Protein AF-A0A4R0EK66-F1 (afdb_monomer)

Nearest PDB structures (foldseek):
  5zh8-assembly1_B  TM=5.749E-01  e=1.417E+00  Staphylococcus aureus
  2zl1-assembly1_B  TM=6.717E-01  e=3.191E+00  unclassified
  5y3a-assembly1_B  TM=5.711E-01  e=3.191E+00  Homo sapiens
  6ehp-assembly1_B  TM=7.077E-01  e=5.957E+00  Homo sapiens
  5yk3-assembly2_B  TM=5.852E-01  e=8.664E+00  Homo sapiens

Mean predicted aligned error: 8.62 Å

Foldseek 3Di:
DDDPRWDKDWDDDVQWIWIWTDAPADIDIDTGGPVDDPVVVVRVVCVVCVVVRVVRHDDDDDDDDPVVVVVLCVVCVVVVHDSVRVVSVVVVVVVVVVVVVVPD

Structure (mmCIF, N/CA/C/O backbone):
data_AF-A0A4R0EK66-F1
#
_entry.id   AF-A0A4R0EK66-F1
#
loop_
_atom_site.group_PDB
_atom_site.id
_atom_site.type_symbol
_atom_site.label_atom_id
_atom_site.label_alt_id
_atom_site.label_comp_id
_atom_site.label_asym_id
_atom_site.label_entity_id
_atom_site.label_seq_id
_atom_site.pdbx_PDB_ins_code
_atom_site.Cartn_x
_atom_site.Cartn_y
_atom_site.Cartn_z
_atom_site.occupancy
_atom_site.B_iso_or_equiv
_atom_site.auth_seq_id
_atom_site.auth_comp_id
_atom_site.auth_asym_id
_atom_site.auth_atom_id
_atom_site.pdbx_PDB_model_num
ATOM 1 N N . MET A 1 1 ? 8.080 3.226 1.273 1.00 82.94 1 MET A N 1
ATOM 2 C CA . MET A 1 1 ? 7.600 4.376 0.465 1.00 82.94 1 MET A CA 1
ATOM 3 C C . MET A 1 1 ? 6.080 4.345 0.475 1.00 82.94 1 MET A C 1
ATOM 5 O O . MET A 1 1 ? 5.552 3.238 0.440 1.00 82.94 1 MET A O 1
ATOM 9 N N . LYS A 1 2 ? 5.390 5.489 0.562 1.00 80.81 2 LYS A N 1
ATOM 10 C CA . LYS A 1 2 ? 3.915 5.565 0.605 1.00 80.81 2 LYS A CA 1
ATOM 11 C C . LYS A 1 2 ? 3.412 6.594 -0.420 1.00 80.81 2 LYS A C 1
ATOM 13 O O . LYS A 1 2 ? 3.994 7.667 -0.507 1.00 80.81 2 LYS A O 1
ATOM 18 N N . HIS A 1 3 ? 2.372 6.276 -1.198 1.00 82.56 3 HIS A N 1
ATOM 19 C CA . HIS A 1 3 ? 1.721 7.210 -2.140 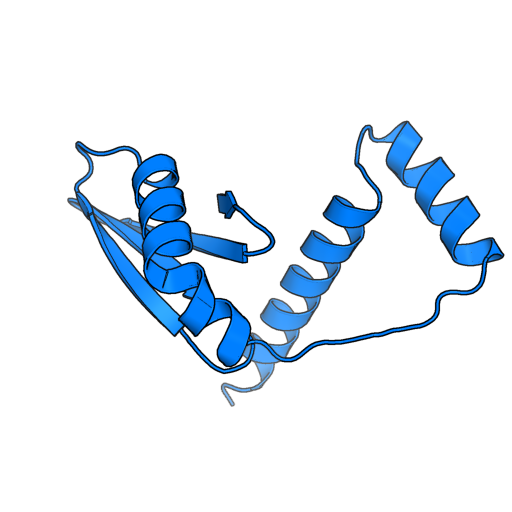1.00 82.56 3 HIS A CA 1
ATOM 20 C C . HIS A 1 3 ? 0.291 6.761 -2.447 1.00 82.56 3 HIS A C 1
ATOM 22 O O . HIS A 1 3 ? 0.084 5.586 -2.738 1.00 82.56 3 HIS A O 1
ATOM 28 N N . LEU A 1 4 ? -0.683 7.678 -2.410 1.00 83.12 4 LEU A N 1
ATOM 29 C CA . LEU A 1 4 ? -2.094 7.421 -2.763 1.00 83.12 4 LEU A CA 1
ATOM 30 C C . LEU A 1 4 ? -2.705 6.162 -2.105 1.00 83.12 4 LEU A C 1
ATOM 32 O O . LEU A 1 4 ? -3.420 5.404 -2.754 1.00 83.12 4 LEU A O 1
ATOM 36 N N . GLY A 1 5 ? -2.392 5.906 -0.831 1.00 74.62 5 GLY A N 1
ATOM 37 C CA . GLY A 1 5 ? -2.876 4.722 -0.103 1.00 74.62 5 GLY A CA 1
ATOM 38 C C . GLY A 1 5 ? -2.115 3.421 -0.396 1.00 74.62 5 GLY A C 1
ATOM 39 O O . GLY A 1 5 ? -2.372 2.406 0.249 1.00 74.62 5 GLY A O 1
ATOM 40 N N . PHE A 1 6 ? -1.130 3.441 -1.298 1.00 82.25 6 PHE A N 1
ATOM 41 C CA . PHE A 1 6 ? -0.264 2.303 -1.596 1.00 82.25 6 PHE A CA 1
ATOM 42 C C . PHE A 1 6 ? 1.062 2.399 -0.857 1.00 82.25 6 PHE A C 1
ATOM 44 O O . PHE A 1 6 ? 1.665 3.470 -0.751 1.00 82.25 6 PHE A O 1
ATOM 51 N N . VAL A 1 7 ? 1.556 1.249 -0.401 1.00 82.81 7 VAL A N 1
ATOM 52 C CA . VAL A 1 7 ? 2.881 1.134 0.207 1.00 82.81 7 VAL A CA 1
ATOM 53 C C . VAL A 1 7 ? 3.770 0.253 -0.649 1.00 82.81 7 VAL A C 1
ATOM 55 O O . VAL A 1 7 ? 3.357 -0.793 -1.148 1.00 82.81 7 VAL A O 1
ATOM 58 N N . GLY A 1 8 ? 5.007 0.710 -0.820 1.00 83.75 8 GLY A N 1
ATOM 59 C CA . GLY A 1 8 ? 6.041 -0.013 -1.533 1.00 83.75 8 GLY A CA 1
ATOM 60 C C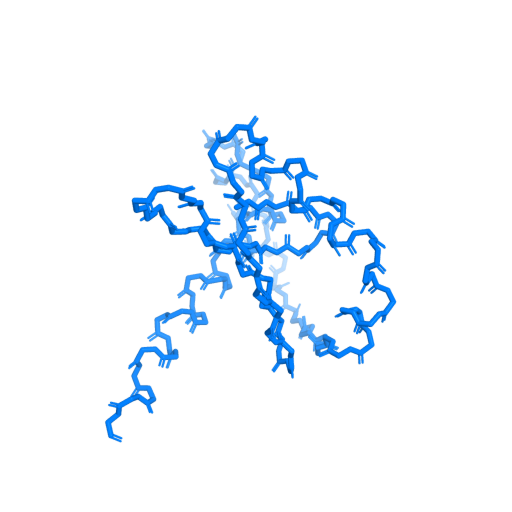 . GLY A 1 8 ? 7.202 -0.427 -0.647 1.00 83.75 8 GLY A C 1
ATOM 61 O O . GLY A 1 8 ? 7.665 0.349 0.203 1.00 83.75 8 GLY A O 1
ATOM 62 N N . LYS A 1 9 ? 7.709 -1.635 -0.906 1.00 86.50 9 LYS A N 1
ATOM 63 C CA . LYS A 1 9 ? 8.958 -2.155 -0.345 1.00 86.50 9 LYS A CA 1
ATOM 64 C C . LYS A 1 9 ? 10.111 -1.783 -1.272 1.00 86.50 9 LYS A C 1
ATOM 66 O O . LYS A 1 9 ? 10.003 -1.944 -2.483 1.00 86.50 9 LYS A O 1
ATOM 71 N N . SER A 1 10 ? 11.218 -1.312 -0.708 1.00 87.88 10 SER A N 1
ATOM 72 C CA . SER A 1 10 ? 12.467 -1.090 -1.440 1.00 87.88 10 SER A CA 1
ATOM 73 C C . SER A 1 10 ? 13.579 -1.982 -0.901 1.00 87.88 10 SER A C 1
ATOM 75 O O . SER A 1 10 ? 13.655 -2.254 0.297 1.00 87.88 10 SER A O 1
ATOM 77 N N . THR A 1 11 ? 14.460 -2.454 -1.776 1.00 90.31 11 THR A N 1
ATOM 78 C CA . THR A 1 11 ? 15.661 -3.206 -1.396 1.00 90.31 11 THR A CA 1
ATOM 79 C C . THR A 1 11 ? 16.823 -2.788 -2.285 1.00 90.31 11 THR A C 1
ATOM 81 O O . THR A 1 11 ? 16.767 -2.910 -3.510 1.00 90.31 11 THR A O 1
ATOM 84 N N . GLU A 1 12 ? 17.884 -2.277 -1.672 1.00 91.12 12 GLU A N 1
ATOM 85 C CA . GLU A 1 12 ? 19.066 -1.801 -2.388 1.00 91.12 12 GLU A CA 1
ATOM 86 C C . GLU A 1 12 ? 19.918 -2.968 -2.889 1.00 91.12 12 GLU A C 1
ATOM 88 O O . GLU A 1 12 ? 20.163 -3.937 -2.172 1.00 91.12 12 GLU A O 1
ATOM 93 N N . HIS A 1 13 ? 20.358 -2.871 -4.142 1.00 91.25 13 HIS A N 1
ATOM 94 C CA . HIS A 1 13 ? 21.237 -3.826 -4.802 1.00 91.25 13 HIS A CA 1
ATOM 95 C C . HIS A 1 13 ? 22.409 -3.079 -5.446 1.00 91.25 13 HIS A C 1
ATOM 97 O O . HIS A 1 13 ? 22.383 -1.862 -5.649 1.00 91.25 13 HIS A O 1
ATOM 103 N N . ILE A 1 14 ? 23.454 -3.816 -5.824 1.00 91.75 14 ILE A N 1
ATOM 104 C CA . ILE A 1 14 ? 24.569 -3.224 -6.566 1.00 91.75 14 ILE A CA 1
ATOM 105 C C . ILE A 1 14 ? 24.052 -2.754 -7.934 1.00 91.75 14 ILE A C 1
ATOM 107 O O . ILE A 1 14 ? 23.698 -3.559 -8.793 1.00 91.75 14 ILE A O 1
ATOM 111 N N . GLY A 1 15 ? 24.017 -1.433 -8.124 1.00 90.12 15 GLY A N 1
ATOM 112 C CA . GLY A 1 15 ? 23.649 -0.781 -9.383 1.00 90.12 15 GLY A CA 1
ATOM 113 C C . GLY A 1 15 ? 22.183 -0.348 -9.514 1.00 90.12 15 GLY A C 1
ATOM 114 O O . GLY A 1 15 ? 21.875 0.400 -10.445 1.00 90.12 15 GLY A O 1
ATOM 115 N N . TYR A 1 16 ? 21.286 -0.743 -8.603 1.00 93.94 16 TYR A N 1
ATOM 116 C CA . TYR A 1 16 ? 19.875 -0.333 -8.626 1.00 93.94 16 TYR A CA 1
ATOM 117 C C . TYR A 1 16 ? 19.174 -0.547 -7.276 1.00 93.94 16 TYR A C 1
ATOM 119 O O . TYR A 1 16 ? 19.619 -1.328 -6.441 1.00 93.94 16 TYR A O 1
ATOM 127 N N . THR A 1 17 ? 18.023 0.091 -7.099 1.00 94.44 17 THR A N 1
ATOM 128 C CA . THR A 1 17 ? 17.076 -0.187 -6.018 1.00 94.44 17 THR A CA 1
ATOM 129 C C . THR A 1 17 ? 15.916 -0.994 -6.582 1.00 94.44 17 THR A C 1
ATOM 131 O O . THR A 1 17 ? 15.241 -0.553 -7.511 1.00 94.44 17 THR A O 1
ATOM 134 N N . HIS A 1 18 ? 15.684 -2.190 -6.049 1.00 93.44 18 HIS A N 1
ATOM 135 C CA . HIS A 1 18 ? 14.491 -2.971 -6.358 1.00 93.44 18 HIS A CA 1
ATOM 136 C C . HIS A 1 18 ? 13.305 -2.381 -5.600 1.00 93.44 18 HIS A C 1
ATOM 138 O O . HIS A 1 18 ? 13.414 -2.139 -4.397 1.00 93.44 18 HIS A O 1
ATOM 144 N N . VAL A 1 19 ? 12.194 -2.137 -6.287 1.00 91.44 19 VAL A N 1
ATOM 145 C CA . VAL A 1 19 ? 10.979 -1.569 -5.703 1.00 91.44 19 VAL A CA 1
ATOM 146 C C . VAL A 1 19 ? 9.794 -2.459 -6.031 1.00 91.44 19 VAL A C 1
ATOM 148 O O . VAL A 1 19 ? 9.641 -2.909 -7.165 1.00 91.44 19 VAL A O 1
ATOM 151 N N . GLU A 1 20 ? 8.944 -2.679 -5.035 1.00 89.12 20 GLU A N 1
ATOM 152 C CA . GLU A 1 20 ? 7.748 -3.503 -5.143 1.00 89.12 20 GLU A CA 1
ATOM 153 C C . GLU A 1 20 ? 6.531 -2.733 -4.640 1.00 89.12 20 GLU A C 1
ATOM 155 O O . GLU A 1 20 ? 6.571 -2.194 -3.537 1.00 89.12 20 GLU A O 1
ATOM 160 N N . ILE A 1 21 ? 5.451 -2.712 -5.420 1.00 88.88 21 ILE A N 1
ATOM 161 C CA . ILE A 1 21 ? 4.105 -2.310 -5.001 1.00 88.88 21 ILE A CA 1
ATOM 162 C C . ILE A 1 21 ? 3.319 -3.602 -4.782 1.00 88.88 21 ILE A C 1
ATOM 164 O O . ILE A 1 21 ? 3.215 -4.423 -5.695 1.00 88.88 21 ILE A O 1
ATOM 168 N N . ILE A 1 22 ? 2.789 -3.797 -3.578 1.00 81.19 22 ILE A N 1
ATOM 169 C CA . ILE A 1 22 ? 2.083 -5.024 -3.200 1.00 81.19 22 ILE A CA 1
ATOM 170 C C . ILE A 1 22 ? 0.697 -4.636 -2.688 1.00 81.19 22 ILE A C 1
ATOM 172 O O . ILE A 1 22 ? 0.585 -3.844 -1.755 1.00 81.19 22 ILE A O 1
ATOM 176 N N . ASN A 1 23 ? -0.349 -5.204 -3.283 1.00 78.12 23 ASN A N 1
ATOM 177 C CA . ASN A 1 23 ? -1.696 -5.214 -2.715 1.00 78.12 23 ASN A CA 1
ATOM 178 C C . ASN A 1 23 ? -2.172 -6.667 -2.519 1.00 78.12 23 ASN A C 1
ATOM 180 O O . ASN A 1 23 ? -1.396 -7.611 -2.670 1.00 78.12 23 ASN A O 1
ATOM 184 N N . SER A 1 24 ? -3.442 -6.855 -2.154 1.00 72.38 24 SER A N 1
ATOM 185 C CA . SER A 1 24 ? -4.025 -8.170 -1.845 1.00 72.38 24 SER A CA 1
ATOM 186 C C . SER A 1 24 ? -3.929 -9.202 -2.972 1.00 72.38 24 SER A C 1
ATOM 188 O O . SER A 1 24 ? -3.962 -10.398 -2.695 1.00 72.38 24 SER A O 1
ATOM 190 N N . SER A 1 25 ? -3.863 -8.773 -4.236 1.00 77.88 25 SER A N 1
ATOM 191 C CA . SER A 1 25 ? -3.962 -9.681 -5.390 1.00 77.88 25 SER A CA 1
ATOM 192 C C . SER A 1 25 ? -2.926 -9.416 -6.482 1.00 77.88 25 SER A C 1
ATOM 194 O O . SER A 1 25 ? -2.819 -10.199 -7.424 1.00 77.88 25 SER A O 1
ATOM 196 N N . LEU A 1 26 ? -2.145 -8.343 -6.366 1.00 81.12 26 LEU A N 1
ATOM 197 C CA . LEU A 1 26 ? -1.154 -7.923 -7.344 1.00 81.12 26 LEU A CA 1
ATOM 198 C C . LEU A 1 26 ? 0.153 -7.528 -6.657 1.00 81.12 26 LEU A C 1
ATOM 200 O O . LEU A 1 26 ? 0.181 -6.794 -5.668 1.00 81.12 26 LEU A O 1
ATOM 204 N N . ARG A 1 27 ? 1.254 -7.988 -7.251 1.00 86.31 27 ARG A N 1
ATOM 205 C CA . ARG A 1 27 ? 2.618 -7.581 -6.926 1.00 86.31 27 ARG A CA 1
ATOM 206 C C . ARG A 1 27 ? 3.263 -7.036 -8.193 1.00 86.31 27 ARG A C 1
ATOM 208 O O . ARG A 1 27 ? 3.521 -7.794 -9.124 1.00 86.31 27 ARG A O 1
ATOM 215 N N . LEU A 1 28 ? 3.507 -5.729 -8.232 1.00 86.62 28 LEU A N 1
ATOM 216 C CA . LEU A 1 28 ? 4.272 -5.075 -9.292 1.00 86.62 28 LEU A CA 1
ATOM 217 C C . LEU A 1 28 ? 5.684 -4.820 -8.785 1.00 86.62 28 LEU A C 1
ATOM 219 O O . LEU A 1 28 ? 5.858 -4.213 -7.735 1.00 86.62 28 LEU A O 1
ATOM 223 N N . SER A 1 29 ? 6.693 -5.247 -9.536 1.00 90.56 29 SER A N 1
ATOM 224 C CA . SER A 1 29 ? 8.094 -5.039 -9.173 1.00 90.56 29 SER A CA 1
ATOM 225 C C . SER A 1 29 ? 8.868 -4.402 -10.318 1.00 90.56 29 SER A C 1
ATOM 227 O O . SER A 1 29 ? 8.694 -4.793 -11.473 1.00 90.56 29 SER A O 1
ATOM 229 N N . PHE A 1 30 ? 9.752 -3.461 -10.007 1.00 92.19 30 PHE A N 1
ATOM 230 C CA . PHE A 1 30 ? 10.599 -2.787 -10.987 1.00 92.19 30 PHE A CA 1
ATOM 231 C C . PHE A 1 30 ? 11.933 -2.365 -10.370 1.00 92.19 30 PHE A C 1
ATOM 233 O O . PHE A 1 30 ? 12.070 -2.201 -9.159 1.00 92.19 30 PHE A O 1
ATOM 240 N N . ASN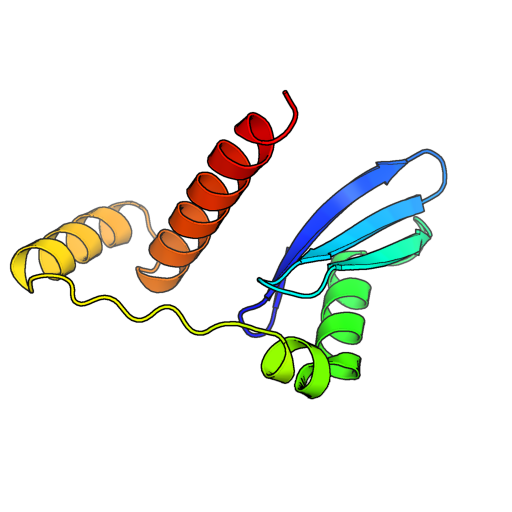 A 1 31 ? 12.937 -2.183 -11.226 1.00 95.25 31 ASN A N 1
ATOM 241 C CA . ASN A 1 31 ? 14.271 -1.767 -10.810 1.00 95.25 31 ASN A CA 1
ATOM 242 C C . ASN A 1 31 ? 14.467 -0.281 -11.106 1.00 95.25 31 ASN A C 1
ATOM 244 O O . ASN A 1 31 ? 14.315 0.162 -12.24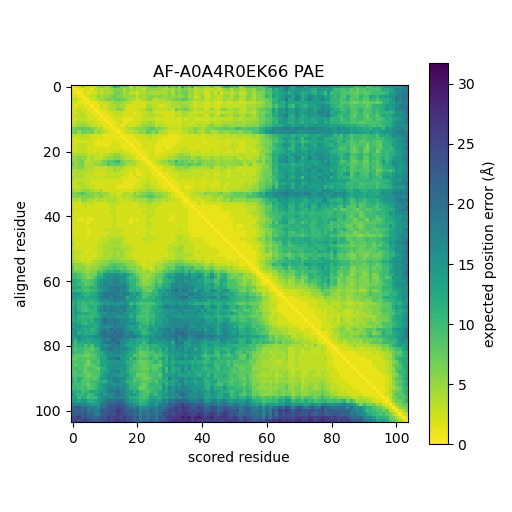6 1.00 95.25 31 ASN A O 1
ATOM 248 N N . VAL A 1 32 ? 14.850 0.479 -10.085 1.00 93.44 32 VAL A N 1
ATOM 249 C CA . VAL A 1 32 ? 15.185 1.897 -10.193 1.00 93.44 32 VAL A CA 1
ATOM 250 C C . VAL A 1 32 ? 16.700 2.041 -10.237 1.00 93.44 32 VAL A C 1
ATOM 252 O O . VAL A 1 32 ? 17.392 1.693 -9.287 1.00 93.44 32 VAL A O 1
ATOM 255 N N . ALA A 1 33 ? 17.242 2.550 -11.342 1.00 92.19 33 ALA A N 1
ATOM 256 C CA . ALA A 1 33 ? 18.671 2.847 -11.424 1.00 92.19 33 ALA A CA 1
ATOM 257 C C . ALA A 1 33 ? 19.082 3.850 -10.327 1.00 92.19 33 ALA A C 1
ATOM 259 O O . ALA A 1 33 ? 18.366 4.824 -10.118 1.00 92.19 33 ALA A O 1
ATOM 260 N N . LEU A 1 34 ? 20.257 3.676 -9.704 1.00 87.19 34 LEU A N 1
ATOM 261 C CA . LEU A 1 34 ? 20.723 4.505 -8.566 1.00 87.19 34 LEU A CA 1
ATOM 262 C C . LEU A 1 34 ? 20.783 6.017 -8.848 1.00 87.19 34 LEU A C 1
ATOM 264 O O . LEU A 1 34 ? 20.811 6.823 -7.927 1.00 87.19 34 LEU A O 1
ATOM 268 N N . LYS A 1 35 ? 20.819 6.407 -10.126 1.00 91.56 35 LYS A N 1
ATOM 269 C CA . LYS A 1 35 ? 20.792 7.809 -10.562 1.00 91.56 35 LYS A CA 1
ATOM 270 C C . LYS A 1 35 ? 19.416 8.479 -10.433 1.00 91.56 35 LYS A C 1
ATOM 272 O O . LYS A 1 35 ? 19.333 9.694 -10.566 1.00 91.56 35 LYS A O 1
ATOM 277 N N . ASN A 1 36 ? 18.354 7.699 -10.246 1.00 90.75 36 ASN A N 1
ATOM 278 C CA . ASN A 1 36 ? 16.980 8.179 -10.138 1.00 90.75 36 ASN A CA 1
ATOM 279 C C . ASN A 1 36 ? 16.516 8.101 -8.682 1.00 90.75 36 ASN A C 1
ATOM 281 O O . ASN A 1 36 ? 16.924 7.198 -7.955 1.00 90.75 36 ASN A O 1
ATOM 285 N N . ASN A 1 37 ? 15.609 8.995 -8.282 1.00 92.69 37 ASN A N 1
ATOM 286 C CA . ASN A 1 37 ? 14.978 8.932 -6.967 1.00 92.69 37 ASN A CA 1
ATOM 287 C C . ASN A 1 37 ? 13.969 7.758 -6.918 1.00 92.69 37 ASN A C 1
ATOM 289 O O . ASN A 1 37 ? 12.993 7.781 -7.675 1.00 92.69 37 ASN A O 1
ATOM 293 N N . PRO A 1 38 ? 14.166 6.745 -6.049 1.00 90.88 38 PRO A N 1
ATOM 294 C CA . PRO A 1 38 ? 13.245 5.615 -5.920 1.00 90.88 38 PRO A CA 1
ATOM 295 C C . PRO A 1 38 ? 11.817 6.015 -5.559 1.00 90.88 38 PRO A C 1
ATOM 297 O O . PRO A 1 38 ? 10.883 5.402 -6.064 1.00 90.88 38 PRO A O 1
ATOM 300 N N . GLU A 1 39 ? 11.643 7.051 -4.740 1.00 91.69 39 GLU A N 1
ATOM 301 C CA . GLU A 1 39 ? 10.333 7.517 -4.290 1.00 91.69 39 GLU A CA 1
ATOM 302 C C . GLU A 1 39 ? 9.564 8.214 -5.417 1.00 91.69 39 GLU A C 1
ATOM 304 O O . GLU A 1 39 ? 8.399 7.909 -5.646 1.00 91.69 39 GLU A O 1
AT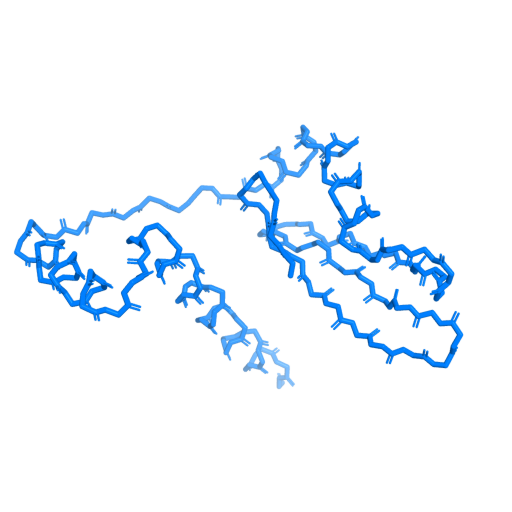OM 309 N N . GLU A 1 40 ? 10.233 9.052 -6.215 1.00 94.62 40 GLU A N 1
ATOM 310 C CA . GLU A 1 40 ? 9.609 9.695 -7.382 1.00 94.62 40 GLU A CA 1
ATOM 311 C C . GLU A 1 40 ? 9.191 8.661 -8.440 1.00 94.62 40 GLU A C 1
ATOM 313 O O . GLU A 1 40 ? 8.107 8.741 -9.021 1.00 94.62 40 GLU A O 1
ATOM 318 N N . VAL A 1 41 ? 10.049 7.667 -8.695 1.00 93.81 41 VAL A N 1
ATOM 319 C CA . VAL A 1 41 ? 9.727 6.582 -9.631 1.00 93.81 41 VAL A CA 1
ATOM 320 C C . VAL A 1 41 ? 8.599 5.711 -9.079 1.00 93.81 41 VAL A C 1
ATOM 322 O O . VAL A 1 41 ? 7.719 5.315 -9.841 1.00 93.81 41 VAL A O 1
ATOM 325 N N . PHE A 1 42 ? 8.580 5.455 -7.770 1.00 92.88 42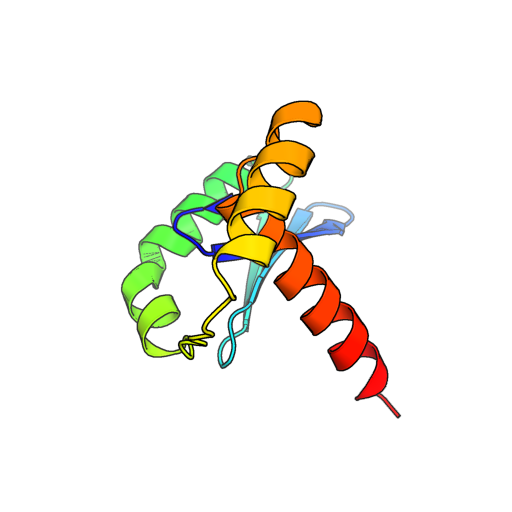 PHE A N 1
ATOM 326 C CA . PHE A 1 42 ? 7.483 4.763 -7.101 1.00 92.88 42 PHE A CA 1
ATOM 327 C C . PHE A 1 42 ? 6.154 5.509 -7.267 1.00 92.88 42 PHE A C 1
ATOM 329 O O . PHE A 1 42 ? 5.196 4.900 -7.740 1.00 92.88 42 PHE A O 1
ATOM 336 N N . SER A 1 43 ? 6.101 6.814 -6.980 1.00 93.75 43 SER A N 1
ATOM 337 C CA . SER A 1 43 ? 4.879 7.612 -7.143 1.00 93.75 43 SER A CA 1
ATOM 338 C C . SER A 1 43 ? 4.367 7.578 -8.582 1.00 93.75 43 SER A C 1
ATOM 340 O O . SER A 1 43 ? 3.190 7.300 -8.800 1.00 93.75 43 SER A O 1
ATOM 342 N N . LYS A 1 44 ? 5.255 7.729 -9.577 1.00 94.94 44 LYS A N 1
ATOM 343 C CA . LYS A 1 44 ? 4.885 7.622 -11.001 1.00 94.94 44 LYS A CA 1
ATOM 344 C C . LYS A 1 44 ? 4.324 6.252 -11.363 1.00 94.94 44 LYS A C 1
ATOM 346 O O . LYS A 1 44 ? 3.389 6.167 -12.157 1.00 94.94 44 LYS A O 1
ATOM 351 N N . MET A 1 45 ? 4.894 5.180 -10.815 1.00 92.94 45 MET A N 1
ATOM 352 C CA . MET A 1 45 ? 4.408 3.822 -11.059 1.00 92.94 45 MET A CA 1
ATOM 353 C C . MET A 1 45 ? 3.043 3.584 -10.417 1.00 92.94 45 MET A C 1
ATOM 355 O O . MET A 1 45 ? 2.195 2.960 -11.050 1.00 92.94 45 MET A O 1
ATOM 359 N N . VAL A 1 46 ? 2.807 4.106 -9.211 1.00 91.25 46 VAL A N 1
ATOM 360 C CA . VAL A 1 46 ? 1.489 4.054 -8.564 1.00 91.25 46 VAL A CA 1
ATOM 361 C C . VAL A 1 46 ? 0.462 4.832 -9.387 1.00 91.25 46 VAL A C 1
ATOM 363 O O . VAL A 1 46 ? -0.576 4.278 -9.723 1.00 91.25 46 VAL A O 1
ATOM 366 N N . GLU A 1 47 ? 0.766 6.066 -9.789 1.00 94.38 47 GLU A N 1
ATOM 367 C CA . GLU A 1 47 ? -0.139 6.904 -10.590 1.00 94.38 47 GLU A CA 1
ATOM 368 C C . GLU A 1 47 ? -0.466 6.274 -11.946 1.00 94.38 47 GLU A C 1
ATOM 370 O O . GLU A 1 47 ? -1.629 6.188 -12.333 1.00 94.38 47 GLU A O 1
ATOM 375 N N . SER A 1 48 ? 0.550 5.768 -12.650 1.00 94.12 48 SER A N 1
ATOM 376 C CA . SER A 1 48 ? 0.377 5.175 -13.984 1.00 94.12 48 SER A CA 1
ATOM 377 C C . SER A 1 48 ? -0.415 3.866 -13.966 1.00 94.12 48 SER A C 1
ATOM 379 O O . SER A 1 48 ? -0.898 3.434 -15.008 1.00 94.12 48 SER A O 1
ATOM 381 N N . ASN A 1 49 ? -0.523 3.217 -12.804 1.00 91.00 49 ASN A N 1
ATOM 382 C CA . ASN A 1 49 ? -1.211 1.938 -12.636 1.00 91.00 49 ASN A CA 1
ATOM 383 C C . ASN A 1 49 ? -2.348 2.024 -11.609 1.00 91.00 49 ASN A C 1
ATOM 385 O O . ASN A 1 49 ? -2.793 0.986 -11.124 1.00 91.00 49 ASN A O 1
ATOM 389 N N . TYR A 1 50 ? -2.812 3.230 -11.266 1.00 90.25 50 TYR A N 1
ATOM 390 C CA . TYR A 1 50 ? -3.734 3.446 -10.150 1.00 90.25 50 TYR A CA 1
ATOM 391 C C . TYR A 1 50 ? -5.022 2.627 -10.291 1.00 90.25 50 TYR A C 1
ATOM 393 O O . TYR A 1 50 ? -5.369 1.876 -9.382 1.00 90.25 50 TYR A O 1
ATOM 401 N N . ASP A 1 51 ? -5.674 2.689 -11.456 1.00 90.56 51 ASP A N 1
ATOM 402 C CA . ASP A 1 51 ? -6.919 1.954 -11.714 1.00 90.56 51 ASP A CA 1
ATOM 403 C C . ASP A 1 51 ? -6.729 0.441 -11.584 1.00 90.56 51 ASP A C 1
ATOM 405 O O . ASP A 1 51 ? -7.560 -0.249 -10.996 1.00 90.56 51 ASP A O 1
ATOM 409 N N . LEU A 1 52 ? -5.606 -0.085 -12.085 1.00 89.06 52 LEU A N 1
ATOM 410 C CA . LEU A 1 52 ? -5.277 -1.502 -11.959 1.00 89.06 52 LEU A CA 1
ATOM 411 C C . LEU A 1 52 ? -5.058 -1.869 -10.489 1.00 89.06 52 LEU A C 1
ATOM 413 O O . LEU A 1 52 ? -5.676 -2.809 -9.995 1.00 89.06 52 LEU A O 1
ATOM 417 N N . LEU A 1 53 ? -4.217 -1.108 -9.789 1.00 88.38 53 LEU A N 1
ATOM 418 C CA . LEU A 1 53 ? -3.897 -1.322 -8.382 1.00 88.38 53 LEU A CA 1
ATOM 419 C C . LEU A 1 53 ? -5.135 -1.240 -7.481 1.00 88.38 53 LEU A C 1
ATOM 421 O O . LEU A 1 53 ? -5.217 -1.991 -6.512 1.00 88.38 53 LEU A O 1
ATOM 425 N N . MET A 1 54 ? -6.092 -0.369 -7.802 1.00 86.94 54 MET A N 1
ATOM 426 C CA . MET A 1 54 ? -7.376 -0.299 -7.110 1.00 86.94 54 MET A CA 1
ATOM 427 C C . MET A 1 54 ? -8.314 -1.441 -7.501 1.00 86.94 54 MET A C 1
ATOM 429 O O . MET A 1 54 ? -8.961 -2.020 -6.641 1.00 86.94 54 MET A O 1
ATOM 433 N N . SER A 1 55 ? -8.380 -1.819 -8.778 1.00 87.69 55 SER A N 1
ATOM 434 C CA . SER A 1 55 ? -9.260 -2.911 -9.220 1.00 87.69 55 SER A CA 1
ATOM 435 C C . SER A 1 55 ? -8.872 -4.278 -8.649 1.00 87.69 55 SER A C 1
ATOM 437 O O . SER A 1 55 ? -9.721 -5.159 -8.528 1.00 87.69 55 SER A O 1
ATOM 439 N N . THR A 1 56 ? -7.593 -4.468 -8.307 1.00 83.75 56 THR A N 1
ATOM 440 C CA . THR A 1 56 ? -7.089 -5.708 -7.706 1.00 83.75 56 THR A CA 1
ATOM 441 C C . THR A 1 56 ? -6.887 -5.596 -6.196 1.00 83.75 56 THR A C 1
ATOM 443 O O . THR A 1 56 ? -6.387 -6.547 -5.590 1.00 83.75 56 THR A O 1
ATOM 446 N N . SER A 1 57 ? -7.202 -4.454 -5.578 1.00 80.00 57 SER A N 1
ATOM 447 C CA . SER A 1 57 ? -7.168 -4.337 -4.126 1.00 80.00 57 SER A CA 1
ATOM 448 C C . SER A 1 57 ? -8.468 -4.877 -3.533 1.00 80.00 57 SER A C 1
ATOM 450 O O . SER A 1 57 ? -9.564 -4.688 -4.054 1.00 80.00 57 SER A O 1
ATOM 452 N N . SER A 1 58 ? -8.332 -5.615 -2.440 1.00 74.56 58 SER A N 1
ATOM 453 C CA . SER A 1 58 ? -9.447 -6.040 -1.607 1.00 74.56 58 SER A CA 1
ATOM 454 C C . SER A 1 58 ? -9.635 -5.003 -0.516 1.00 74.56 58 SER A C 1
ATOM 456 O O . SER A 1 58 ? -8.687 -4.673 0.200 1.00 74.56 58 SER A O 1
ATOM 458 N N . GLU A 1 59 ? -10.856 -4.500 -0.393 1.00 73.88 59 GLU A N 1
ATOM 459 C CA . GLU A 1 59 ? -11.234 -3.652 0.726 1.00 73.88 59 GLU A CA 1
ATOM 460 C C . GLU A 1 59 ? -11.356 -4.504 1.994 1.00 73.88 59 GLU A C 1
ATOM 462 O O . GLU A 1 59 ? -11.950 -5.585 1.983 1.00 73.88 59 GLU A O 1
ATOM 467 N N . ILE A 1 60 ? -10.782 -4.013 3.091 1.00 68.06 60 ILE A N 1
ATOM 468 C CA . ILE A 1 60 ? -10.998 -4.563 4.427 1.00 68.06 60 ILE A CA 1
ATOM 469 C C . ILE A 1 60 ? -11.627 -3.452 5.255 1.00 68.06 60 ILE A C 1
ATOM 471 O O . ILE A 1 60 ? -10.966 -2.467 5.579 1.00 68.06 60 ILE A O 1
ATOM 475 N N . SER A 1 61 ? -12.896 -3.627 5.606 1.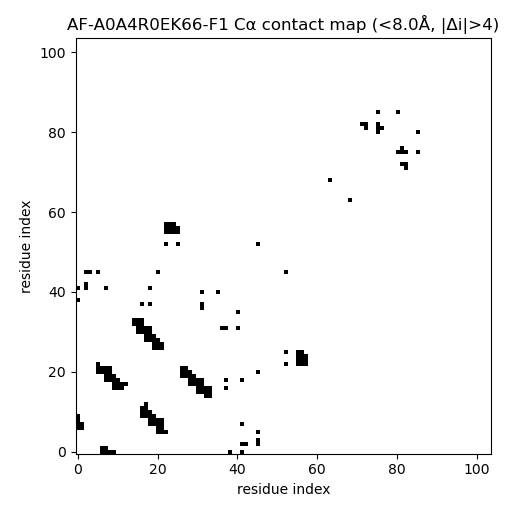00 70.50 61 SER A N 1
ATOM 476 C CA . SER A 1 61 ? -13.617 -2.733 6.507 1.00 70.50 61 SER A CA 1
ATOM 477 C C . SER A 1 61 ? -13.705 -3.390 7.884 1.00 70.50 61 SER A C 1
ATOM 479 O O . SER A 1 61 ? -14.013 -4.578 7.997 1.00 70.50 61 SER A O 1
ATOM 481 N N . PHE A 1 62 ? -13.436 -2.631 8.939 1.00 71.62 62 PHE A N 1
ATOM 482 C CA . PHE A 1 62 ? -13.601 -3.080 10.317 1.00 71.62 62 PHE A CA 1
ATOM 483 C C . PHE A 1 62 ? -14.194 -1.948 11.149 1.00 71.62 62 PHE A C 1
ATOM 485 O O . PHE A 1 62 ? -13.891 -0.776 10.934 1.00 71.62 62 PHE A O 1
ATOM 492 N N . GLU A 1 63 ? -15.050 -2.309 12.097 1.00 80.62 63 GLU A N 1
ATOM 493 C CA . GLU A 1 63 ? -15.598 -1.374 13.073 1.00 80.62 63 GLU A CA 1
ATOM 494 C C . GLU A 1 63 ? -14.720 -1.410 14.323 1.00 80.62 63 GLU A C 1
ATOM 496 O O . GLU A 1 63 ? -14.420 -2.479 14.859 1.00 80.62 63 GLU A O 1
ATOM 501 N N . LEU A 1 64 ? -14.279 -0.236 14.766 1.00 80.88 64 LEU A N 1
ATOM 502 C CA . LEU A 1 64 ? -13.620 -0.067 16.054 1.00 80.88 64 LEU A CA 1
ATOM 503 C C . LEU A 1 64 ? -14.596 0.605 17.009 1.00 80.88 64 LEU A C 1
ATOM 505 O O . LEU A 1 64 ? -15.254 1.580 16.644 1.00 80.88 64 LEU A O 1
ATOM 509 N N . ASP A 1 65 ? -14.642 0.121 18.247 1.00 90.88 65 ASP A N 1
ATOM 510 C CA . ASP A 1 65 ? -15.391 0.791 19.302 1.00 90.88 65 ASP A CA 1
ATOM 511 C C . ASP A 1 65 ? -14.873 2.223 19.492 1.00 90.88 65 ASP A C 1
ATOM 513 O O . ASP A 1 65 ? -13.661 2.463 19.511 1.00 90.88 65 ASP A O 1
ATOM 517 N N . ASN A 1 66 ? -15.784 3.178 19.702 1.00 89.19 66 ASN A N 1
ATOM 518 C CA . ASN A 1 66 ? -15.427 4.590 19.891 1.00 89.19 66 ASN A CA 1
ATOM 519 C C . ASN A 1 66 ? -14.393 4.797 21.008 1.00 89.19 66 ASN A C 1
ATOM 521 O O . ASN A 1 66 ? -13.500 5.628 20.874 1.00 89.19 66 ASN A O 1
ATOM 525 N N . GLU A 1 67 ? -14.472 4.018 22.091 1.00 91.94 67 GLU A N 1
ATOM 526 C CA . GLU A 1 67 ? -13.497 4.085 23.184 1.00 91.94 67 GLU A CA 1
ATOM 527 C C . GLU A 1 67 ? -12.076 3.724 22.712 1.00 91.94 67 GLU A C 1
ATOM 529 O O . GLU A 1 67 ? -11.098 4.356 23.118 1.00 91.94 67 GLU A O 1
ATOM 534 N N . ILE A 1 68 ? -11.950 2.735 21.822 1.00 87.19 68 ILE A N 1
ATOM 535 C CA . ILE A 1 68 ? -10.667 2.320 21.247 1.00 87.19 68 ILE A CA 1
ATOM 536 C C . ILE A 1 68 ? -10.128 3.421 20.329 1.00 87.19 68 ILE A C 1
ATOM 538 O O . ILE A 1 68 ? -8.951 3.769 20.439 1.00 87.19 68 ILE A O 1
ATOM 542 N N . ILE A 1 69 ? -10.984 4.003 19.481 1.00 86.69 69 ILE A N 1
ATOM 543 C CA . ILE A 1 69 ? -10.615 5.111 18.586 1.00 86.69 69 ILE A CA 1
ATOM 544 C C . ILE A 1 69 ? -10.077 6.291 19.402 1.00 86.69 69 ILE A C 1
ATOM 546 O O . ILE A 1 69 ? -8.948 6.727 19.180 1.00 86.69 69 ILE A O 1
ATOM 550 N N . GLU A 1 70 ? -10.820 6.755 20.411 1.00 88.81 70 GLU A N 1
ATOM 551 C CA . GLU A 1 70 ? -10.408 7.891 21.244 1.00 88.81 70 GLU A CA 1
ATOM 552 C C . GLU A 1 70 ? -9.075 7.649 21.968 1.00 88.81 70 GLU A C 1
ATOM 554 O O . GLU A 1 70 ? -8.262 8.565 22.141 1.00 88.81 70 GLU A O 1
ATOM 559 N N . ASN A 1 71 ? -8.848 6.419 22.433 1.00 89.38 71 ASN A N 1
ATOM 560 C CA . ASN A 1 71 ? -7.608 6.054 23.108 1.00 89.38 71 ASN A CA 1
ATOM 561 C C . ASN A 1 71 ? -6.422 6.037 22.137 1.00 89.38 71 ASN A C 1
ATOM 563 O O . ASN A 1 71 ? -5.356 6.563 22.478 1.00 89.38 71 ASN A O 1
ATOM 567 N N . LEU A 1 72 ? -6.609 5.495 20.929 1.00 87.44 72 LEU A N 1
ATOM 568 C CA . LEU A 1 72 ? -5.593 5.499 19.876 1.00 87.44 72 LEU A CA 1
ATOM 569 C C . LEU A 1 72 ? -5.256 6.922 19.430 1.00 87.44 72 LEU A C 1
ATOM 571 O O . LEU A 1 72 ? -4.081 7.272 19.373 1.00 87.44 72 LEU A O 1
ATOM 575 N N . GLU A 1 73 ? -6.252 7.779 19.208 1.00 85.12 73 GLU A N 1
ATOM 576 C CA . GLU A 1 73 ? -6.028 9.181 18.840 1.00 85.12 73 GLU A CA 1
ATOM 577 C C . GLU A 1 73 ? -5.212 9.932 19.898 1.00 85.12 73 GLU A C 1
ATOM 579 O O . GLU A 1 73 ? -4.235 10.615 19.578 1.00 85.12 73 GLU A O 1
ATOM 584 N N . LYS A 1 74 ? -5.561 9.784 21.184 1.00 88.81 74 LYS A N 1
ATOM 585 C CA . LYS A 1 74 ? -4.814 10.414 22.288 1.00 88.81 74 LYS A CA 1
ATOM 586 C C . LYS A 1 74 ? -3.372 9.914 22.360 1.00 88.81 74 LYS A C 1
ATOM 588 O O . LYS A 1 74 ? -2.479 10.696 22.696 1.00 88.81 74 LYS A O 1
ATOM 593 N N . LEU A 1 75 ? -3.139 8.629 22.099 1.00 87.62 75 LEU A N 1
ATOM 594 C CA . LEU A 1 75 ? -1.814 8.017 22.153 1.00 87.62 75 LEU A CA 1
ATOM 595 C C . LEU A 1 75 ? -0.956 8.426 20.947 1.00 87.62 75 LEU A C 1
ATOM 597 O O . LEU A 1 75 ? 0.179 8.863 21.135 1.00 87.62 75 LEU A O 1
ATOM 601 N N . ASN A 1 76 ? -1.524 8.390 19.744 1.00 85.44 76 ASN A N 1
ATOM 602 C CA . ASN A 1 76 ? -0.850 8.745 18.496 1.00 85.44 76 ASN A CA 1
ATOM 603 C C . ASN A 1 76 ? -0.534 10.243 18.432 1.00 85.44 76 ASN A C 1
ATOM 605 O O . ASN A 1 76 ? 0.583 10.624 18.082 1.00 85.44 76 ASN A O 1
ATOM 609 N N . LYS A 1 77 ? -1.436 11.107 18.921 1.00 83.44 77 LYS A N 1
ATOM 610 C CA . LYS A 1 77 ? -1.187 12.554 19.028 1.00 83.44 77 LYS A CA 1
ATOM 611 C C . LYS A 1 77 ? 0.003 12.886 19.932 1.00 83.44 77 LYS A C 1
ATOM 613 O O . LYS A 1 77 ? 0.736 13.828 19.648 1.00 83.44 77 LYS A O 1
ATOM 618 N N . LYS A 1 78 ? 0.235 12.112 21.001 1.00 84.38 78 LYS A N 1
ATOM 619 C CA . LYS A 1 78 ? 1.431 12.269 21.856 1.00 84.38 78 LYS A CA 1
ATOM 620 C C . LYS A 1 78 ? 2.724 11.892 21.132 1.00 84.38 78 LYS A C 1
ATOM 622 O O . LYS A 1 78 ? 3.783 12.370 21.523 1.00 84.38 78 LYS A O 1
ATOM 627 N N . GLN A 1 79 ? 2.634 11.043 20.113 1.00 82.69 79 GLN A N 1
ATOM 628 C CA . GLN A 1 79 ? 3.762 10.586 19.303 1.00 82.69 79 GLN A CA 1
ATOM 629 C C . GLN A 1 79 ? 3.908 11.374 17.991 1.00 82.69 79 GLN A C 1
ATOM 631 O O . GLN A 1 79 ? 4.887 11.181 17.280 1.00 82.69 79 GLN A O 1
ATOM 636 N N . GLY A 1 80 ? 2.972 12.282 17.687 1.00 86.12 80 GLY A N 1
ATOM 637 C CA . GLY A 1 80 ? 2.958 13.046 16.438 1.00 86.12 80 GLY A CA 1
ATOM 638 C C . GLY A 1 80 ? 2.600 12.207 15.209 1.00 86.12 80 GLY A C 1
ATOM 639 O O . GLY A 1 80 ? 3.015 12.557 14.111 1.00 86.12 80 GLY A O 1
ATOM 640 N N . ILE A 1 81 ? 1.874 11.103 15.397 1.00 85.38 81 ILE A N 1
ATOM 641 C CA . ILE A 1 81 ? 1.475 10.170 14.337 1.00 85.38 81 ILE A CA 1
ATOM 642 C C . ILE A 1 81 ? -0.025 10.347 14.073 1.00 85.38 81 ILE A C 1
ATOM 644 O O . ILE A 1 81 ? -0.805 10.505 15.017 1.00 85.38 81 ILE A O 1
ATOM 648 N N . GLU A 1 82 ? -0.443 10.325 12.809 1.00 85.19 82 GLU A N 1
ATOM 649 C CA . GLU A 1 82 ? -1.862 10.326 12.443 1.00 85.19 82 GLU A CA 1
ATOM 650 C C . GLU A 1 82 ? -2.472 8.924 12.599 1.00 85.19 82 GLU A C 1
ATOM 652 O O . GLU A 1 82 ? -1.799 7.905 12.440 1.00 85.19 82 GLU A O 1
ATOM 657 N N . LEU A 1 83 ? -3.760 8.846 12.951 1.00 81.19 83 LEU A N 1
ATOM 658 C CA . LEU A 1 83 ? -4.426 7.562 13.202 1.00 81.19 83 LEU A CA 1
ATOM 659 C C . LEU A 1 83 ? -4.422 6.656 11.962 1.00 81.19 83 LEU A C 1
ATOM 661 O O . LEU A 1 83 ? -4.182 5.456 12.086 1.00 81.19 83 LEU A O 1
ATOM 665 N N . GLU A 1 84 ? -4.648 7.232 10.784 1.00 77.31 84 GLU A N 1
ATOM 666 C CA . GLU A 1 84 ? -4.646 6.510 9.508 1.00 77.31 84 GLU A CA 1
ATOM 667 C C . GLU A 1 84 ? -3.273 5.899 9.208 1.00 77.31 84 GLU A C 1
ATOM 669 O O . GLU A 1 84 ? -3.185 4.710 8.897 1.00 77.31 84 GLU A O 1
ATOM 674 N N . ASP A 1 85 ? -2.199 6.669 9.401 1.00 79.50 85 ASP A N 1
ATOM 675 C CA . ASP A 1 85 ? -0.823 6.191 9.251 1.00 79.50 85 ASP A CA 1
ATOM 676 C C . ASP A 1 85 ? -0.515 5.033 10.206 1.00 79.50 85 ASP A C 1
ATOM 678 O O . ASP A 1 85 ? 0.050 4.017 9.795 1.00 79.50 85 ASP A O 1
ATOM 682 N N . PHE A 1 86 ? -0.931 5.158 11.471 1.00 84.62 86 PHE A N 1
ATOM 683 C CA . PHE A 1 86 ? -0.761 4.107 12.474 1.00 84.62 86 PHE A CA 1
ATOM 684 C C . PHE A 1 86 ? -1.486 2.812 12.084 1.00 84.62 86 PHE A C 1
ATOM 686 O O . PHE A 1 86 ? -0.911 1.724 12.180 1.00 84.62 86 PHE A O 1
ATOM 693 N N . ILE A 1 87 ? -2.743 2.914 11.639 1.00 80.25 87 ILE A N 1
ATOM 694 C CA . ILE A 1 87 ? -3.534 1.765 11.182 1.00 80.25 87 ILE A CA 1
ATOM 695 C C . ILE A 1 87 ? -2.852 1.111 9.979 1.00 80.25 87 ILE A C 1
ATOM 697 O O . ILE A 1 87 ? -2.664 -0.107 9.967 1.00 80.25 87 ILE A O 1
ATOM 701 N N . GLN A 1 88 ? -2.440 1.909 8.993 1.00 76.94 88 GLN A N 1
ATOM 702 C CA . GLN A 1 88 ? -1.808 1.410 7.778 1.00 76.94 88 GLN A CA 1
ATOM 703 C C . GLN A 1 88 ? -0.498 0.672 8.089 1.00 76.94 88 GLN A C 1
ATOM 705 O O . GLN A 1 88 ? -0.307 -0.457 7.635 1.00 76.94 88 GLN A O 1
ATOM 710 N N . ASP A 1 89 ? 0.376 1.254 8.913 1.00 81.44 89 ASP A N 1
ATOM 711 C CA . ASP A 1 89 ? 1.653 0.638 9.287 1.00 81.44 89 ASP A CA 1
ATOM 712 C C . ASP A 1 89 ? 1.456 -0.639 10.113 1.00 81.44 89 ASP A C 1
ATOM 714 O O . ASP A 1 89 ? 2.154 -1.635 9.895 1.00 81.44 89 ASP A O 1
ATOM 718 N N . THR A 1 90 ? 0.461 -0.651 11.005 1.00 82.62 90 THR A N 1
ATOM 719 C CA . THR A 1 90 ? 0.094 -1.837 11.792 1.00 82.62 90 THR A CA 1
ATOM 720 C C . THR A 1 90 ? -0.394 -2.970 10.890 1.00 82.62 90 THR A C 1
ATOM 722 O O . THR A 1 90 ? 0.062 -4.107 11.028 1.00 82.62 90 THR A O 1
ATOM 725 N N . LEU A 1 91 ? -1.273 -2.677 9.925 1.00 76.44 91 LEU A N 1
ATOM 726 C CA . LEU A 1 91 ? -1.767 -3.663 8.959 1.00 76.44 91 LEU A CA 1
ATOM 727 C C . LEU A 1 91 ? -0.637 -4.217 8.090 1.00 76.44 91 LEU A C 1
ATOM 729 O O . LEU A 1 91 ? -0.563 -5.425 7.872 1.00 76.44 91 LEU A O 1
ATOM 733 N N . ILE A 1 92 ? 0.288 -3.367 7.644 1.00 75.56 92 ILE A N 1
ATOM 734 C CA . ILE A 1 92 ? 1.460 -3.797 6.87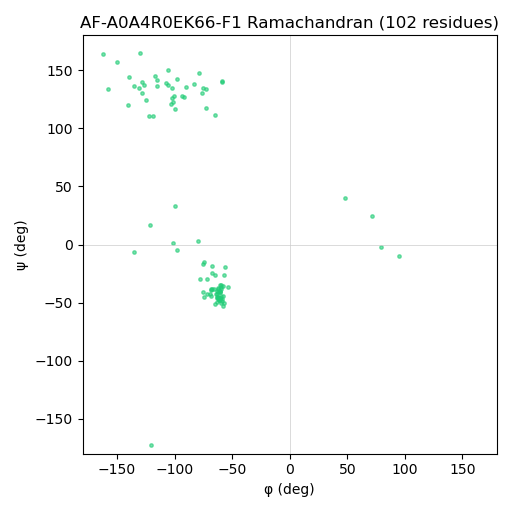1 1.00 75.56 92 ILE A CA 1
ATOM 735 C C . ILE A 1 92 ? 2.340 -4.735 7.693 1.00 75.56 92 ILE A C 1
ATOM 737 O O . ILE A 1 92 ? 2.763 -5.778 7.190 1.00 75.56 92 ILE A O 1
ATOM 741 N N . GLN A 1 93 ? 2.621 -4.392 8.952 1.00 81.00 93 GLN A N 1
ATOM 742 C CA . GLN A 1 93 ? 3.393 -5.262 9.838 1.00 81.00 93 GLN A CA 1
ATOM 743 C C . GLN A 1 93 ? 2.694 -6.604 10.045 1.00 81.00 93 GLN A C 1
ATOM 745 O O . GLN A 1 93 ? 3.337 -7.644 9.898 1.00 81.00 93 GLN A O 1
ATOM 750 N N . PHE A 1 94 ? 1.389 -6.587 10.316 1.00 76.56 94 PHE A N 1
ATOM 751 C CA . PHE A 1 94 ? 0.590 -7.793 10.493 1.00 76.56 94 PHE A CA 1
ATOM 752 C C . PHE A 1 94 ? 0.627 -8.688 9.246 1.00 76.56 94 PHE A C 1
ATOM 754 O O . PHE A 1 94 ? 0.916 -9.880 9.350 1.00 76.56 94 PHE A O 1
ATOM 761 N N . ILE A 1 95 ? 0.403 -8.131 8.053 1.00 69.31 95 ILE A N 1
ATOM 762 C CA . ILE A 1 95 ? 0.447 -8.885 6.792 1.00 69.31 95 ILE A CA 1
ATOM 763 C C . ILE A 1 95 ? 1.837 -9.489 6.574 1.00 69.31 95 ILE A C 1
ATOM 765 O O . ILE A 1 95 ? 1.949 -10.679 6.285 1.00 69.31 95 ILE A O 1
ATOM 769 N N . ASN A 1 96 ? 2.902 -8.704 6.756 1.00 67.62 96 ASN A N 1
ATOM 770 C CA . ASN A 1 96 ? 4.271 -9.181 6.561 1.00 67.62 96 ASN A CA 1
ATOM 771 C C . ASN A 1 96 ? 4.646 -10.304 7.542 1.00 67.62 96 ASN A C 1
ATOM 773 O O . ASN A 1 96 ? 5.293 -11.271 7.139 1.00 67.62 96 ASN A O 1
ATOM 777 N N . GLN A 1 97 ? 4.234 -10.200 8.810 1.00 72.56 97 GLN A N 1
ATOM 778 C CA . GLN A 1 97 ? 4.462 -11.239 9.819 1.00 72.56 97 GLN A CA 1
ATOM 779 C C . G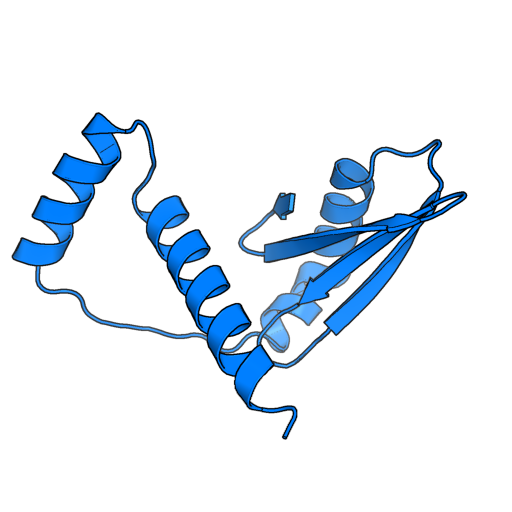LN A 1 97 ? 3.740 -12.543 9.460 1.00 72.56 97 GLN A C 1
ATOM 781 O O . GLN A 1 97 ? 4.335 -13.612 9.555 1.00 72.56 97 GLN A O 1
ATOM 786 N N . ASN A 1 98 ? 2.497 -12.460 8.982 1.00 65.81 98 ASN A N 1
ATOM 787 C CA . ASN A 1 98 ? 1.711 -13.646 8.636 1.00 65.81 98 ASN A CA 1
ATOM 788 C C . ASN A 1 98 ? 2.102 -14.268 7.281 1.00 65.81 98 ASN A C 1
ATOM 790 O O . ASN A 1 98 ? 1.996 -15.480 7.117 1.00 65.81 98 ASN A O 1
ATOM 794 N N . GLN A 1 99 ? 2.594 -13.487 6.311 1.00 59.91 99 GLN A N 1
ATOM 795 C CA . GLN A 1 99 ? 3.105 -14.039 5.046 1.00 59.91 99 GLN A CA 1
ATOM 796 C C . GLN A 1 99 ? 4.440 -14.778 5.220 1.00 59.91 99 GLN A C 1
ATOM 798 O O . GLN A 1 99 ? 4.694 -15.753 4.511 1.00 59.91 99 GLN A O 1
ATOM 803 N N . LEU A 1 100 ? 5.273 -14.380 6.190 1.00 50.56 100 LEU A N 1
ATOM 804 C CA . LEU A 1 100 ? 6.492 -15.120 6.541 1.00 50.56 100 LEU A CA 1
ATOM 805 C C . LEU A 1 100 ? 6.184 -16.560 6.990 1.00 50.56 100 LEU A C 1
ATOM 807 O O . LEU A 1 100 ? 6.912 -17.480 6.612 1.00 50.56 100 LEU A O 1
ATOM 811 N N . ASP A 1 101 ? 5.079 -16.776 7.707 1.00 43.16 101 ASP A N 1
ATOM 812 C CA . ASP A 1 101 ? 4.688 -18.096 8.222 1.00 43.16 101 ASP A CA 1
ATOM 813 C C . ASP A 1 101 ? 4.109 -19.046 7.160 1.00 43.16 101 ASP A C 1
ATOM 815 O O . ASP A 1 101 ? 4.106 -20.261 7.355 1.00 43.16 101 ASP A O 1
ATOM 819 N N . THR A 1 102 ? 3.688 -18.534 6.000 1.00 44.56 102 THR A N 1
ATOM 820 C CA . THR A 1 102 ? 3.168 -19.370 4.898 1.00 44.56 102 THR A CA 1
ATOM 821 C C . THR A 1 102 ? 4.251 -20.047 4.045 1.00 44.56 102 THR A C 1
ATOM 823 O O . THR A 1 102 ? 3.926 -20.750 3.093 1.00 44.56 102 THR A O 1
ATOM 826 N N . THR A 1 103 ? 5.535 -19.887 4.391 1.00 41.12 103 THR A N 1
ATOM 827 C CA . THR A 1 103 ? 6.677 -20.475 3.655 1.00 41.12 103 THR A CA 1
ATOM 828 C C . THR A 1 103 ? 7.226 -21.763 4.298 1.00 41.12 103 THR A C 1
ATOM 830 O O . THR A 1 103 ? 8.433 -22.008 4.250 1.00 41.12 103 THR A O 1
ATOM 833 N N . LYS A 1 104 ? 6.371 -22.581 4.927 1.00 37.53 104 LYS A N 1
ATOM 834 C CA . LYS A 1 104 ? 6.732 -23.923 5.426 1.00 37.53 104 LYS A CA 1
ATOM 835 C C . LYS A 1 104 ? 6.135 -25.033 4.576 1.00 37.53 104 LYS A C 1
ATOM 837 O O . LYS A 1 104 ? 4.936 -24.932 4.243 1.00 37.53 104 LYS A O 1
#

pLDDT: mean 82.95, std 11.57, range [37.53, 95.25]

Sequence (104 aa):
MKHLGFVGKSTEHIGYTHVEIINSSLRLSFNVALKNNPEEVFSKMVESNYDLLMSTSSEISFELDNEIIENLEKLNKKQGIELEDFIQDTLIQFINQNQLDTTK

Secondary structure (DSSP, 8-state):
-EETTEEEEEEEETTEEEEEEE-SS-EEEEEEETTS-HHHHHHHHHHHTHHHHHHTPPP------HHHHHHHHHHHHHHT--HHHHHHHHHHHHHHHHHHHT--

Organism: NCBI:txid2731247

Radius of gyration: 16.15 Å; Cα contacts (8 Å, |Δi|>4): 96; chains: 1; bounding box: 40×37×37 Å

Solvent-accessible surface area (backbone atoms only — not comparable to full-atom values): 6269 Å² total; per-residue (Å²): 91,77,52,98,94,42,53,34,55,74,48,83,51,97,74,26,32,39,38,32,44,60,57,82,70,45,78,50,73,50,75,36,50,70,92,51,61,61,64,63,53,47,46,52,51,48,65,78,37,41,71,59,59,54,72,44,42,70,89,82,86,81,90,73,57,68,73,57,51,56,52,49,46,60,53,29,58,76,72,75,44,56,67,66,59,53,53,51,54,50,52,52,51,51,50,54,60,56,56,62,67,70,77,117